Protein AF-A0A1C5YX92-F1 (afdb_monomer_lite)

Radius of gyration: 26.36 Å; chains: 1; bounding box: 92×31×52 Å

Structure (mmCIF, N/CA/C/O backbone):
data_AF-A0A1C5YX92-F1
#
_entry.id   AF-A0A1C5YX92-F1
#
loop_
_atom_site.group_PDB
_atom_site.id
_atom_site.type_symbol
_atom_site.label_atom_id
_atom_site.label_alt_id
_atom_site.label_comp_id
_atom_site.label_asym_id
_atom_site.label_entity_id
_atom_site.label_seq_id
_atom_site.pdbx_PDB_ins_code
_atom_site.Cartn_x
_atom_site.Cartn_y
_atom_site.Cartn_z
_atom_site.occupancy
_atom_site.B_iso_or_equiv
_atom_site.auth_seq_id
_atom_site.auth_comp_id
_atom_site.auth_asym_id
_atom_site.auth_atom_id
_atom_site.pdbx_PDB_model_num
ATOM 1 N N . MET A 1 1 ? -17.959 -8.513 16.869 1.00 40.31 1 MET A N 1
ATOM 2 C CA . MET A 1 1 ? -17.258 -7.230 17.087 1.00 40.31 1 MET A CA 1
ATOM 3 C C . MET A 1 1 ? -15.932 -7.292 16.340 1.00 40.31 1 MET A C 1
ATOM 5 O O . MET A 1 1 ? -14.920 -7.657 16.919 1.00 40.31 1 MET A O 1
ATOM 9 N N . SER A 1 2 ? -15.953 -7.077 15.027 1.00 48.97 2 SER A N 1
ATOM 10 C CA . SER A 1 2 ? -14.762 -7.125 14.170 1.00 48.97 2 SER A CA 1
ATOM 11 C C . SER A 1 2 ? -14.134 -5.737 14.165 1.00 48.97 2 SER A C 1
ATOM 13 O O . SER A 1 2 ? -14.581 -4.861 13.436 1.00 48.97 2 SER A O 1
ATOM 15 N N . GLY A 1 3 ? -13.195 -5.519 15.086 1.00 52.19 3 GLY A N 1
ATOM 16 C CA . GLY A 1 3 ? -12.507 -4.246 15.248 1.00 52.19 3 GLY A CA 1
ATOM 17 C C . GLY A 1 3 ? -11.656 -3.928 14.027 1.00 52.19 3 GLY A C 1
ATOM 18 O O . GLY A 1 3 ? -10.596 -4.523 13.850 1.00 52.19 3 GLY A O 1
ATOM 19 N N . GLU A 1 4 ? -12.110 -2.971 13.225 1.00 63.03 4 GLU A N 1
ATOM 20 C CA . GLU A 1 4 ? -11.272 -2.235 12.283 1.00 63.03 4 GLU A CA 1
ATOM 21 C C . GLU A 1 4 ? -10.256 -1.442 13.111 1.00 63.03 4 GLU A C 1
ATOM 23 O O . GLU A 1 4 ? -10.495 -0.319 13.545 1.00 63.03 4 GLU A O 1
ATOM 28 N N . LYS A 1 5 ? -9.143 -2.093 13.459 1.00 79.50 5 LYS A N 1
ATOM 29 C CA . LYS A 1 5 ? -8.046 -1.452 14.178 1.00 79.50 5 LYS A CA 1
ATOM 30 C C . LYS A 1 5 ? -7.181 -0.737 13.153 1.00 79.50 5 LYS A C 1
ATOM 32 O O . LYS A 1 5 ? -6.155 -1.265 12.728 1.00 79.50 5 LYS A O 1
ATOM 37 N N . THR A 1 6 ? -7.632 0.432 12.728 1.00 90.75 6 THR A N 1
ATOM 38 C CA . THR A 1 6 ? -6.830 1.356 11.932 1.00 90.75 6 THR A CA 1
ATOM 39 C C . THR A 1 6 ? -5.574 1.752 12.716 1.00 90.75 6 THR A C 1
ATOM 41 O O . THR A 1 6 ? -5.620 1.888 13.942 1.00 90.75 6 THR A O 1
ATOM 44 N N . PHE A 1 7 ? -4.446 1.906 12.032 1.00 93.00 7 PHE A N 1
ATOM 45 C CA . PHE A 1 7 ? -3.186 2.364 12.615 1.00 93.00 7 PHE A CA 1
ATOM 46 C C . PHE A 1 7 ? -2.598 3.507 11.800 1.00 93.00 7 PHE A C 1
ATOM 48 O O . PHE A 1 7 ? -2.829 3.601 10.598 1.00 93.00 7 PHE A O 1
ATOM 55 N N . GLU A 1 8 ? -1.824 4.362 12.457 1.00 93.19 8 GLU A N 1
ATOM 56 C CA . GLU A 1 8 ? -1.140 5.470 11.803 1.00 93.19 8 GLU A CA 1
ATOM 57 C C . GLU A 1 8 ? 0.281 5.060 11.395 1.00 93.19 8 GLU A C 1
ATOM 59 O O . GLU A 1 8 ? 1.033 4.483 12.188 1.00 93.19 8 GLU A O 1
ATOM 64 N N . TYR A 1 9 ? 0.671 5.385 10.166 1.00 92.88 9 TYR A N 1
ATOM 65 C CA . TYR A 1 9 ? 2.043 5.273 9.693 1.00 92.88 9 TYR A CA 1
ATOM 66 C C . TYR A 1 9 ? 2.380 6.454 8.784 1.00 92.88 9 TYR A C 1
ATOM 68 O O . TYR A 1 9 ? 1.726 6.675 7.768 1.00 92.88 9 TYR A O 1
ATOM 76 N N . GLY A 1 10 ? 3.403 7.230 9.156 1.00 87.88 10 GLY A N 1
ATOM 77 C CA . GLY A 1 10 ? 3.853 8.391 8.380 1.00 87.88 10 GLY A CA 1
ATOM 78 C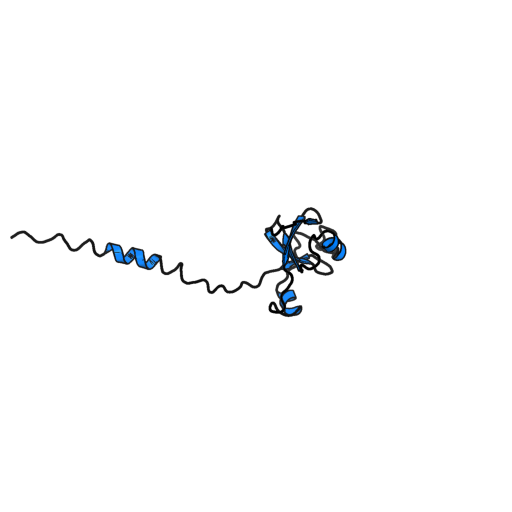 C . GLY A 1 10 ? 2.776 9.459 8.157 1.00 87.88 10 GLY A C 1
ATOM 79 O O . GLY A 1 10 ? 2.788 10.108 7.116 1.00 87.88 10 GLY A O 1
ATOM 80 N N . GLY A 1 11 ? 1.844 9.616 9.104 1.00 89.81 11 GLY A N 1
ATOM 81 C CA . GLY A 1 11 ? 0.731 10.566 9.016 1.00 89.81 11 GLY A CA 1
ATOM 82 C C . GLY A 1 11 ? -0.478 10.084 8.207 1.00 89.81 11 GLY A C 1
ATOM 83 O O . GLY A 1 11 ? -1.388 10.878 7.992 1.00 89.81 11 GLY A O 1
ATOM 84 N N . TYR A 1 12 ? -0.494 8.818 7.774 1.00 92.56 12 TYR A N 1
ATOM 85 C CA . TYR A 1 12 ? -1.631 8.188 7.096 1.00 92.56 12 TYR A CA 1
ATOM 86 C C . TYR A 1 12 ? -2.227 7.060 7.933 1.00 92.56 12 TYR A C 1
ATOM 88 O O . TYR A 1 12 ? -1.508 6.372 8.661 1.00 92.56 12 TYR A O 1
ATOM 96 N N . HIS A 1 13 ? -3.527 6.841 7.785 1.00 94.19 13 HIS A N 1
ATOM 97 C CA . HIS A 1 13 ? -4.299 5.850 8.514 1.00 94.19 13 HIS A CA 1
ATOM 98 C C . HIS A 1 13 ? -4.565 4.631 7.636 1.00 94.19 13 HIS A C 1
ATOM 100 O O . HIS A 1 13 ? -5.204 4.718 6.588 1.00 94.19 13 HIS A O 1
ATOM 106 N N . PHE A 1 14 ? -4.098 3.471 8.092 1.00 94.12 14 PHE A N 1
ATOM 107 C CA . PHE A 1 14 ? -4.238 2.206 7.388 1.00 94.12 14 PHE A CA 1
ATOM 108 C C . PHE A 1 14 ? -5.108 1.226 8.166 1.00 94.12 14 PHE A C 1
ATOM 110 O O . PHE A 1 14 ? -4.877 0.964 9.346 1.00 94.12 14 PHE A O 1
ATOM 117 N N . THR A 1 15 ? -6.079 0.633 7.481 1.00 93.69 15 THR A N 1
ATOM 118 C CA . THR A 1 15 ? -6.964 -0.400 8.019 1.00 93.69 15 THR A CA 1
ATOM 119 C C . THR A 1 15 ? -6.595 -1.751 7.397 1.00 93.69 15 THR A C 1
ATOM 121 O O . THR A 1 15 ? -6.627 -1.876 6.169 1.00 93.69 15 THR A O 1
ATOM 124 N N . PRO A 1 16 ? -6.229 -2.779 8.189 1.00 92.94 16 PRO A N 1
ATOM 125 C CA . PRO A 1 16 ? -5.977 -4.115 7.653 1.00 92.94 16 PRO A CA 1
ATOM 126 C C . PRO A 1 16 ? -7.266 -4.695 7.061 1.00 92.94 16 PRO A C 1
ATOM 128 O O . PRO A 1 16 ? -8.306 -4.711 7.718 1.00 92.94 16 PRO A O 1
ATOM 131 N N . VAL A 1 17 ? -7.200 -5.163 5.814 1.00 90.81 17 VAL A N 1
ATOM 132 C CA . VAL A 1 17 ? -8.367 -5.682 5.085 1.00 90.81 17 VAL A CA 1
ATOM 133 C C . VAL A 1 17 ? -8.376 -7.206 5.105 1.00 90.81 17 VAL A C 1
ATOM 135 O O . VAL A 1 17 ? -9.365 -7.814 5.514 1.00 90.81 17 VAL A O 1
ATOM 138 N N . ARG A 1 18 ? -7.301 -7.830 4.605 1.00 90.19 18 ARG A N 1
ATOM 139 C CA . ARG A 1 18 ? -7.165 -9.291 4.477 1.00 90.19 18 ARG A CA 1
ATOM 140 C C . ARG A 1 18 ? -5.745 -9.709 4.051 1.00 90.19 18 ARG A C 1
ATOM 142 O O . ARG A 1 18 ? -5.031 -8.900 3.463 1.00 90.19 18 ARG A O 1
ATOM 149 N N . PRO A 1 19 ? -5.351 -10.976 4.257 1.00 90.69 19 PRO A N 1
ATOM 150 C CA . PRO A 1 19 ? -4.215 -11.582 3.560 1.00 90.69 19 PRO A CA 1
ATOM 151 C C . PRO A 1 19 ? -4.518 -11.885 2.084 1.00 90.69 19 PRO A C 1
ATOM 153 O O . PRO A 1 19 ? -5.688 -11.959 1.671 1.00 90.69 19 PRO A O 1
ATOM 156 N N . PHE A 1 20 ? -3.465 -12.125 1.301 1.00 86.88 20 PHE A N 1
ATOM 157 C CA . PHE A 1 20 ? -3.589 -12.690 -0.041 1.00 86.88 20 PHE A CA 1
ATOM 158 C C . PHE A 1 20 ? -4.138 -14.111 0.020 1.00 86.88 20 PHE A C 1
ATOM 160 O O . PHE A 1 20 ? -3.754 -14.933 0.857 1.00 86.88 20 PHE A O 1
ATOM 167 N N . ARG A 1 21 ? -5.039 -14.430 -0.907 1.00 84.50 21 ARG A N 1
ATOM 168 C CA . ARG A 1 21 ? -5.568 -15.785 -1.037 1.00 84.50 21 ARG A CA 1
ATOM 169 C C . ARG A 1 21 ? -4.812 -16.558 -2.110 1.00 84.50 21 ARG A C 1
ATOM 171 O O . ARG A 1 21 ? -4.374 -16.003 -3.113 1.00 84.50 21 ARG A O 1
ATOM 178 N N . LYS A 1 22 ? -4.709 -17.878 -1.929 1.00 79.44 22 LYS A N 1
ATO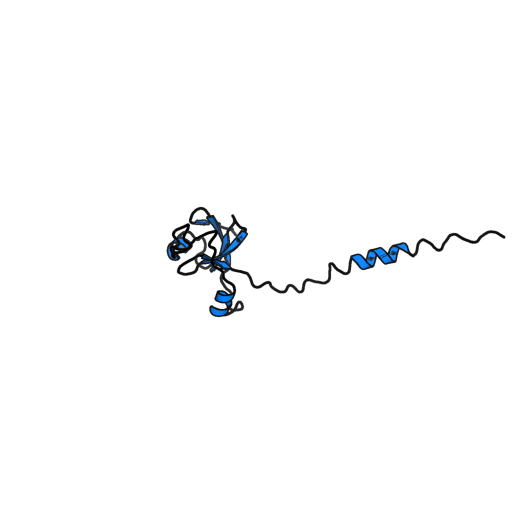M 179 C CA . LYS A 1 22 ? -4.008 -18.774 -2.868 1.00 79.44 22 LYS A CA 1
ATOM 180 C C . LYS A 1 22 ? -4.611 -18.775 -4.280 1.00 79.44 22 LYS A C 1
ATOM 182 O O . LYS A 1 22 ? -3.928 -19.147 -5.226 1.00 79.44 22 LYS A O 1
ATOM 187 N N . ASP A 1 23 ? -5.876 -18.389 -4.423 1.00 80.62 23 ASP A N 1
ATOM 188 C CA . ASP A 1 23 ? -6.606 -18.304 -5.691 1.00 80.62 23 ASP A CA 1
ATOM 189 C C . ASP A 1 23 ? -6.413 -16.970 -6.435 1.00 80.62 23 ASP A C 1
ATOM 191 O O . ASP A 1 23 ? -6.835 -16.852 -7.584 1.00 80.62 23 ASP A O 1
ATOM 195 N N . GLU A 1 24 ? -5.750 -15.971 -5.838 1.00 75.62 24 GLU A N 1
ATOM 196 C CA . GLU A 1 24 ? -5.543 -14.659 -6.478 1.00 75.62 24 GLU A CA 1
ATOM 197 C C . GLU A 1 24 ? -4.403 -14.635 -7.507 1.00 75.62 24 GLU A C 1
ATOM 199 O O . GLU A 1 24 ? -4.301 -13.677 -8.289 1.00 75.62 24 GLU A O 1
ATOM 204 N N . GLY A 1 25 ? -3.617 -15.713 -7.555 1.00 75.44 25 GLY A N 1
ATOM 205 C CA . GLY A 1 25 ? -2.476 -15.914 -8.440 1.00 75.44 25 GLY A CA 1
ATOM 206 C C . GLY A 1 25 ? -1.161 -16.036 -7.673 1.00 75.44 25 GLY A C 1
ATOM 207 O O . GLY A 1 25 ? -1.114 -15.906 -6.452 1.00 75.44 25 GLY A O 1
ATOM 208 N N . ASP A 1 26 ? -0.084 -16.316 -8.401 1.00 81.75 26 ASP A N 1
ATOM 209 C CA . ASP A 1 26 ? 1.266 -16.285 -7.848 1.00 81.75 26 ASP A CA 1
ATOM 210 C C . ASP A 1 26 ? 1.755 -14.838 -7.652 1.00 81.75 26 ASP A C 1
ATOM 212 O O . ASP A 1 26 ? 1.100 -13.864 -8.036 1.00 81.75 26 ASP A O 1
ATOM 216 N N . PHE A 1 27 ? 2.944 -14.688 -7.065 1.00 81.31 27 PHE A N 1
ATOM 217 C CA . PHE A 1 27 ? 3.576 -13.382 -6.864 1.00 81.31 27 PHE A CA 1
ATOM 218 C C . PHE A 1 27 ? 3.663 -12.566 -8.165 1.00 81.31 27 PHE A C 1
ATOM 220 O O . PHE A 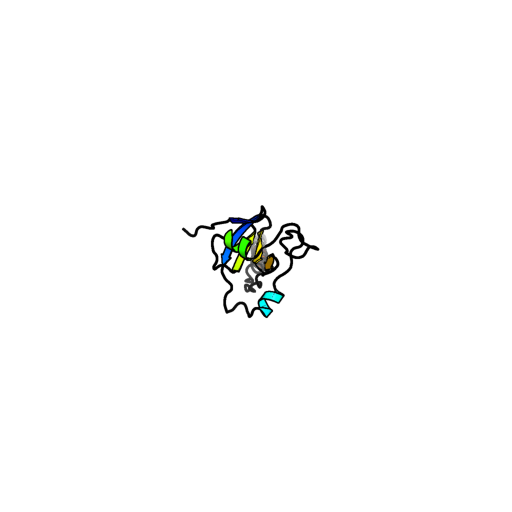1 27 ? 3.474 -11.353 -8.147 1.00 81.31 27 PHE A O 1
ATOM 227 N N . PHE A 1 28 ? 3.874 -13.229 -9.306 1.00 84.25 28 PHE A N 1
ATOM 228 C CA . PHE A 1 28 ? 3.944 -12.584 -10.615 1.00 84.25 28 PHE A CA 1
ATOM 229 C C . PHE A 1 28 ? 2.584 -12.055 -11.099 1.00 84.25 28 PHE A C 1
ATOM 231 O O . PHE A 1 28 ? 2.502 -11.000 -11.730 1.00 84.25 28 PHE A O 1
ATOM 238 N N . ALA A 1 29 ? 1.488 -12.754 -10.803 1.00 85.94 29 ALA A N 1
ATOM 239 C CA . ALA A 1 29 ? 0.146 -12.253 -11.075 1.00 85.94 29 ALA A CA 1
ATOM 240 C C . ALA A 1 29 ? -0.192 -11.029 -10.211 1.00 85.94 29 ALA A C 1
ATOM 242 O O . ALA A 1 29 ? -0.821 -10.092 -10.707 1.00 85.94 29 ALA A O 1
ATOM 243 N N . ILE A 1 30 ? 0.242 -11.020 -8.946 1.00 85.88 30 ILE A N 1
ATOM 244 C CA . ILE A 1 30 ? 0.064 -9.886 -8.029 1.00 85.88 30 ILE A CA 1
ATOM 245 C C . ILE A 1 30 ? 0.919 -8.699 -8.483 1.00 85.88 30 ILE A C 1
ATOM 247 O O . ILE A 1 30 ? 0.403 -7.587 -8.566 1.00 85.88 30 ILE A O 1
ATOM 251 N N . SER A 1 31 ? 2.178 -8.928 -8.873 1.00 85.12 31 SER A N 1
ATOM 252 C CA . SER A 1 31 ? 3.093 -7.863 -9.300 1.00 85.12 31 SER A CA 1
ATOM 253 C C . SER A 1 31 ? 2.600 -7.099 -10.537 1.00 85.12 31 SER A C 1
ATOM 255 O O . SER A 1 31 ? 2.974 -5.954 -10.747 1.00 85.12 31 SER A O 1
ATOM 257 N N . LYS A 1 32 ? 1.737 -7.710 -11.359 1.00 88.12 32 LYS A N 1
ATOM 258 C CA . LYS A 1 32 ? 1.085 -7.059 -12.512 1.00 88.12 32 LYS A CA 1
ATOM 259 C C . LYS A 1 32 ? -0.117 -6.183 -12.151 1.00 88.12 32 LYS A C 1
ATOM 261 O O . LYS A 1 32 ? -0.640 -5.499 -13.027 1.00 88.12 32 LYS A O 1
ATOM 266 N N . ARG A 1 33 ? -0.610 -6.267 -10.915 1.00 87.94 33 ARG A N 1
ATOM 267 C CA . ARG A 1 33 ? -1.790 -5.536 -10.416 1.00 87.94 33 ARG A CA 1
ATOM 268 C C . ARG A 1 33 ? -1.430 -4.462 -9.397 1.00 87.94 33 ARG A C 1
ATOM 270 O O . ARG A 1 33 ? -2.328 -3.779 -8.909 1.00 87.94 33 ARG A O 1
ATOM 277 N N . ILE A 1 34 ? -0.152 -4.362 -9.051 1.00 91.44 34 ILE A N 1
ATOM 278 C CA . ILE A 1 34 ? 0.351 -3.355 -8.133 1.00 91.44 34 ILE A CA 1
ATOM 279 C C . ILE A 1 34 ? 1.001 -2.205 -8.898 1.00 91.44 34 ILE A C 1
ATOM 281 O O . ILE A 1 34 ? 1.545 -2.405 -9.983 1.00 91.44 34 ILE A O 1
ATOM 285 N N . GLU A 1 35 ? 0.943 -1.011 -8.327 1.00 92.12 35 GLU A N 1
ATOM 286 C CA . GLU A 1 35 ? 1.456 0.218 -8.925 1.00 92.12 35 GLU A CA 1
ATOM 287 C C . GLU A 1 35 ? 2.157 1.063 -7.857 1.00 92.12 35 GLU A C 1
ATOM 289 O O . GLU A 1 35 ? 1.687 1.155 -6.724 1.00 92.12 35 GLU A O 1
ATOM 294 N N . THR A 1 36 ? 3.297 1.665 -8.193 1.00 90.00 36 THR A N 1
ATOM 295 C CA . THR A 1 36 ? 3.959 2.634 -7.308 1.00 90.00 36 THR A CA 1
ATOM 296 C C . THR A 1 36 ? 3.090 3.878 -7.174 1.00 90.00 36 THR A C 1
ATOM 298 O O . THR A 1 36 ? 2.526 4.347 -8.158 1.00 90.00 36 THR A O 1
ATOM 301 N N . ASP A 1 37 ? 3.031 4.450 -5.972 1.00 89.62 37 ASP A N 1
ATOM 302 C CA . ASP A 1 37 ? 2.324 5.704 -5.715 1.00 89.62 37 ASP A CA 1
ATOM 303 C C . ASP A 1 37 ? 3.290 6.859 -5.401 1.00 89.62 37 ASP A C 1
ATOM 305 O O . ASP A 1 37 ? 3.664 7.065 -4.239 1.00 89.62 37 ASP A O 1
ATOM 309 N N . PRO A 1 38 ? 3.679 7.670 -6.403 1.00 85.25 38 PRO A N 1
ATOM 310 C CA . PRO A 1 38 ? 4.493 8.862 -6.178 1.00 85.25 38 PRO A CA 1
ATOM 311 C C . PRO A 1 38 ? 3.764 9.949 -5.373 1.00 85.25 38 PRO A C 1
ATOM 313 O O . PRO A 1 38 ? 4.400 10.864 -4.838 1.00 85.25 38 PRO A O 1
ATOM 316 N N . GLN A 1 39 ? 2.427 9.911 -5.306 1.00 85.75 39 GLN A N 1
ATOM 317 C CA . GLN A 1 39 ? 1.649 10.904 -4.578 1.00 85.75 39 GLN A CA 1
ATOM 318 C C . GLN A 1 39 ? 1.749 10.662 -3.074 1.00 85.75 39 GLN A C 1
ATOM 320 O O . GLN A 1 39 ? 2.055 11.617 -2.351 1.00 85.75 39 GLN A O 1
ATOM 325 N N . LEU A 1 40 ? 1.566 9.416 -2.636 1.00 86.06 40 LEU A N 1
ATOM 326 C CA . LEU A 1 40 ? 1.763 9.008 -1.246 1.00 86.06 40 LEU A CA 1
ATOM 327 C C . LEU A 1 40 ? 3.255 9.008 -0.880 1.00 86.06 40 LEU A C 1
ATOM 329 O O . LEU A 1 40 ? 3.650 9.537 0.158 1.00 86.06 40 LEU A O 1
ATOM 333 N N . GLY A 1 41 ? 4.100 8.499 -1.781 1.00 85.69 41 GLY A N 1
ATOM 334 C CA . GLY A 1 41 ? 5.554 8.625 -1.709 1.00 85.69 41 GLY A CA 1
ATOM 335 C C . GLY A 1 41 ? 6.211 7.861 -0.556 1.00 85.69 41 GLY A C 1
ATOM 336 O O . GLY A 1 41 ? 7.281 8.262 -0.089 1.00 85.69 41 GLY A O 1
ATOM 337 N N . PHE A 1 42 ? 5.590 6.776 -0.081 1.00 89.44 42 PHE A N 1
ATOM 338 C CA . PHE A 1 42 ? 6.234 5.811 0.812 1.00 89.44 42 PHE A CA 1
ATOM 339 C C . PHE A 1 42 ? 7.155 4.900 0.008 1.00 89.44 42 PHE A C 1
ATOM 341 O O . PHE A 1 42 ? 6.767 3.811 -0.411 1.00 89.44 42 PHE A O 1
ATOM 348 N N . SER A 1 43 ? 8.391 5.349 -0.182 1.00 89.12 43 SER A N 1
ATOM 349 C CA . SER A 1 43 ? 9.405 4.602 -0.915 1.00 89.12 43 SER A CA 1
ATOM 350 C C . SER A 1 43 ? 10.763 4.701 -0.228 1.00 89.12 43 SER A C 1
ATOM 352 O O . SER A 1 43 ? 11.105 5.708 0.396 1.00 89.12 43 SER A O 1
ATOM 354 N N . ALA A 1 44 ? 11.559 3.645 -0.344 1.00 86.31 44 ALA A N 1
ATOM 355 C CA . ALA A 1 44 ? 12.973 3.645 -0.001 1.00 86.31 44 ALA A CA 1
ATOM 356 C C . ALA A 1 44 ? 13.813 4.349 -1.083 1.00 86.31 44 ALA A C 1
ATOM 358 O O . ALA A 1 44 ? 14.931 4.785 -0.800 1.00 86.31 44 ALA A O 1
ATOM 359 N N . TYR A 1 45 ? 13.277 4.497 -2.302 1.00 84.69 45 TYR A N 1
ATOM 360 C CA . TYR A 1 45 ? 13.973 5.105 -3.432 1.00 84.69 45 TYR A CA 1
ATOM 361 C C . TYR A 1 45 ? 13.858 6.635 -3.417 1.00 84.69 45 TYR A C 1
ATOM 363 O O . TYR A 1 45 ? 12.752 7.166 -3.332 1.00 84.69 45 TYR A O 1
ATOM 371 N N . PRO A 1 46 ? 14.970 7.376 -3.554 1.00 81.50 46 PRO A N 1
ATOM 372 C CA . PRO A 1 46 ? 14.984 8.830 -3.385 1.00 81.50 46 PRO A CA 1
ATOM 373 C C . PRO A 1 46 ? 14.148 9.602 -4.418 1.00 81.50 46 PRO A C 1
ATOM 375 O O . PRO A 1 46 ? 13.697 10.698 -4.109 1.00 81.50 46 PRO A O 1
ATOM 378 N N . GLU A 1 47 ? 13.908 9.048 -5.609 1.00 79.62 47 GLU A N 1
ATOM 379 C CA . GLU A 1 47 ? 13.195 9.734 -6.700 1.00 79.62 47 GLU A CA 1
ATOM 380 C C . GLU A 1 47 ? 11.702 9.970 -6.406 1.00 79.62 47 GLU A C 1
ATOM 382 O O . GLU A 1 47 ? 11.127 10.972 -6.830 1.00 79.62 47 GLU A O 1
ATOM 387 N N . HIS A 1 48 ? 11.073 9.075 -5.638 1.00 75.25 48 HIS A N 1
ATOM 388 C CA . HIS A 1 48 ? 9.642 9.136 -5.303 1.00 75.25 48 HIS A CA 1
ATOM 389 C C . HIS A 1 48 ? 9.388 9.174 -3.790 1.00 75.25 48 HIS A C 1
ATOM 391 O O . HIS A 1 48 ? 8.245 9.101 -3.337 1.00 75.25 48 HIS A O 1
ATOM 397 N N . ARG A 1 49 ? 10.451 9.292 -2.987 1.00 83.50 49 ARG A N 1
ATOM 398 C CA . ARG A 1 49 ? 10.376 9.291 -1.527 1.00 83.50 49 ARG A CA 1
ATOM 399 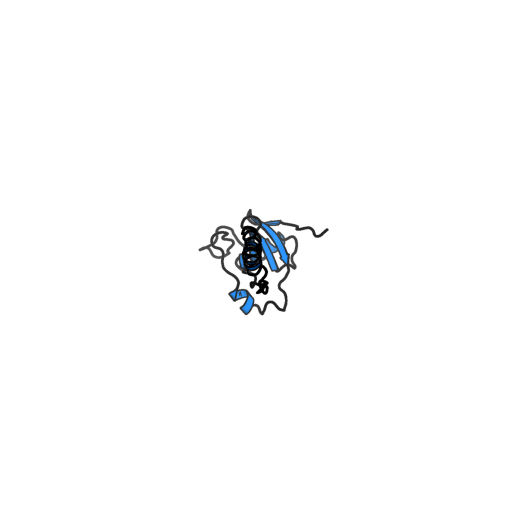C C . ARG A 1 49 ? 9.937 10.652 -1.000 1.00 83.50 49 ARG A C 1
ATOM 401 O O . ARG A 1 49 ? 10.721 11.596 -0.938 1.00 83.50 49 ARG A O 1
ATOM 408 N N . LYS A 1 50 ? 8.699 10.705 -0.516 1.00 86.00 50 LYS A N 1
ATOM 409 C CA . LYS A 1 50 ? 8.191 11.777 0.357 1.00 86.00 50 LYS A CA 1
ATOM 410 C C . LYS A 1 50 ? 8.320 11.405 1.827 1.00 86.00 50 LYS A C 1
ATOM 412 O O . LYS A 1 50 ? 8.660 12.252 2.647 1.00 86.00 50 LYS A O 1
ATOM 417 N N . PHE A 1 51 ? 8.122 10.126 2.136 1.00 84.38 51 PHE A N 1
ATOM 418 C CA . PHE A 1 51 ? 8.241 9.571 3.478 1.00 84.38 51 PHE A CA 1
ATOM 419 C C . PHE A 1 51 ? 9.198 8.389 3.477 1.00 84.38 51 PHE A C 1
ATOM 421 O O . PHE A 1 51 ? 9.204 7.575 2.554 1.00 84.38 51 PHE A O 1
ATOM 428 N N . GLN A 1 52 ? 10.017 8.291 4.524 1.00 86.06 52 GLN A N 1
ATOM 429 C CA . GLN A 1 52 ? 10.925 7.164 4.686 1.00 86.06 52 GLN A CA 1
ATOM 430 C C . GLN A 1 52 ? 10.111 5.896 4.948 1.00 86.06 52 GLN A C 1
ATOM 432 O O . GLN A 1 52 ? 9.590 5.697 6.044 1.00 86.06 52 GLN A O 1
ATOM 437 N N . TYR A 1 53 ? 10.014 5.048 3.929 1.00 91.31 53 TYR A N 1
ATOM 438 C CA . TYR A 1 53 ? 9.361 3.758 4.051 1.00 91.31 53 TYR A CA 1
ATOM 439 C C . TYR A 1 53 ? 10.304 2.711 4.647 1.00 91.31 53 TYR A C 1
ATOM 441 O O . TYR A 1 53 ? 11.490 2.660 4.319 1.00 91.31 53 TYR A O 1
ATOM 449 N N . GLY A 1 54 ? 9.758 1.855 5.507 1.00 91.44 54 GLY A N 1
ATOM 450 C CA . GLY A 1 54 ? 10.432 0.659 5.989 1.00 91.44 54 GLY A CA 1
ATOM 451 C C . GLY A 1 54 ? 9.427 -0.459 6.222 1.00 91.44 54 GLY A C 1
ATOM 452 O O . GLY A 1 54 ? 8.516 -0.301 7.032 1.00 91.44 54 GLY A O 1
ATOM 453 N N . TYR A 1 55 ? 9.627 -1.595 5.554 1.00 92.19 55 TYR A N 1
ATOM 454 C CA . TYR A 1 55 ? 8.744 -2.761 5.635 1.00 92.19 55 TYR A CA 1
ATOM 455 C C . TYR A 1 55 ? 8.506 -3.226 7.081 1.00 92.19 55 TYR A C 1
ATOM 457 O O . TYR A 1 55 ? 7.368 -3.328 7.537 1.00 92.19 55 TYR A O 1
ATOM 465 N N . GLU A 1 56 ? 9.579 -3.424 7.852 1.00 92.38 56 GLU A N 1
ATOM 466 C CA . GLU A 1 56 ? 9.472 -3.835 9.258 1.00 92.38 56 GLU A CA 1
ATOM 467 C C . GLU A 1 56 ? 8.799 -2.770 10.129 1.00 92.38 56 GLU A C 1
ATOM 469 O O . GLU A 1 56 ? 8.026 -3.097 11.029 1.00 92.38 56 GLU A O 1
ATOM 474 N N . ALA A 1 57 ? 9.064 -1.489 9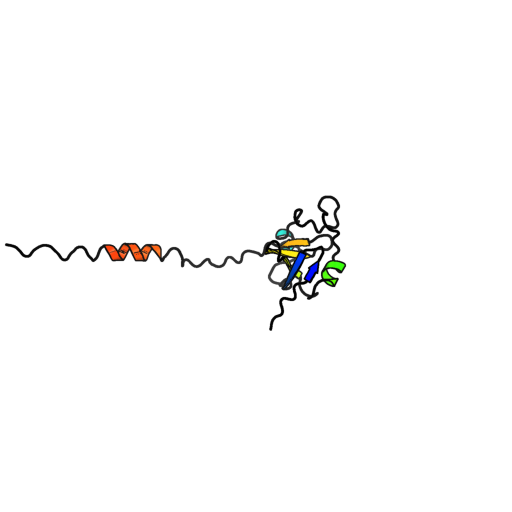.860 1.00 92.06 57 ALA A N 1
ATOM 475 C CA . ALA A 1 57 ? 8.460 -0.385 10.597 1.00 92.06 57 ALA A CA 1
ATOM 476 C C . ALA A 1 57 ? 6.950 -0.293 10.330 1.00 92.06 57 ALA A C 1
ATOM 478 O O . ALA A 1 57 ? 6.184 -0.061 11.265 1.00 92.06 57 ALA A O 1
ATOM 479 N N . PHE A 1 58 ? 6.527 -0.534 9.087 1.00 93.56 58 PHE A N 1
ATOM 480 C CA . PHE A 1 58 ? 5.119 -0.585 8.710 1.00 93.56 58 PHE A CA 1
ATOM 481 C C . PHE A 1 58 ? 4.390 -1.705 9.462 1.00 93.56 58 PHE A C 1
ATOM 483 O O . PHE A 1 58 ? 3.424 -1.441 10.172 1.00 93.56 58 PHE A O 1
ATOM 490 N N . TYR A 1 59 ? 4.907 -2.938 9.424 1.00 92.69 59 TYR A N 1
ATOM 491 C CA . TYR A 1 59 ? 4.315 -4.069 10.155 1.00 92.69 59 TYR A CA 1
ATOM 492 C C . TYR A 1 59 ? 4.433 -3.962 11.682 1.00 92.69 59 TYR A C 1
ATOM 494 O O . TYR A 1 59 ? 3.684 -4.609 12.416 1.00 92.69 59 TYR A O 1
ATOM 502 N N . LYS A 1 60 ? 5.370 -3.158 12.192 1.00 92.88 60 LYS A N 1
ATOM 503 C CA . LYS A 1 60 ? 5.452 -2.830 13.619 1.00 92.88 60 LYS A CA 1
ATOM 504 C C . LYS A 1 60 ? 4.323 -1.893 14.052 1.00 92.88 60 LYS A C 1
ATOM 506 O O . LYS A 1 60 ? 3.845 -2.040 15.173 1.00 92.88 60 LYS A O 1
ATOM 511 N N . ALA A 1 61 ? 3.928 -0.954 13.191 1.00 91.69 61 ALA A N 1
ATOM 512 C CA . ALA A 1 61 ? 2.774 -0.084 13.411 1.00 91.69 61 ALA A CA 1
ATOM 513 C C . ALA A 1 61 ? 1.446 -0.814 13.147 1.00 91.69 61 ALA A C 1
ATOM 515 O O . ALA A 1 61 ? 0.450 -0.535 13.814 1.00 91.69 61 ALA A O 1
ATOM 516 N N . ALA A 1 62 ? 1.449 -1.773 12.217 1.00 90.44 62 ALA A N 1
ATOM 517 C CA . ALA A 1 62 ? 0.275 -2.548 11.860 1.00 90.44 62 ALA A CA 1
ATOM 518 C C . ALA A 1 62 ? -0.311 -3.305 13.058 1.00 90.44 62 ALA A C 1
ATOM 520 O O . ALA A 1 62 ? 0.384 -3.959 13.841 1.00 90.44 62 ALA A O 1
ATOM 521 N N . THR A 1 63 ? -1.634 -3.247 13.165 1.00 88.69 63 THR A N 1
ATOM 522 C CA . THR A 1 63 ? -2.411 -3.929 14.207 1.00 88.69 63 THR A CA 1
ATOM 523 C C . THR A 1 63 ? -2.568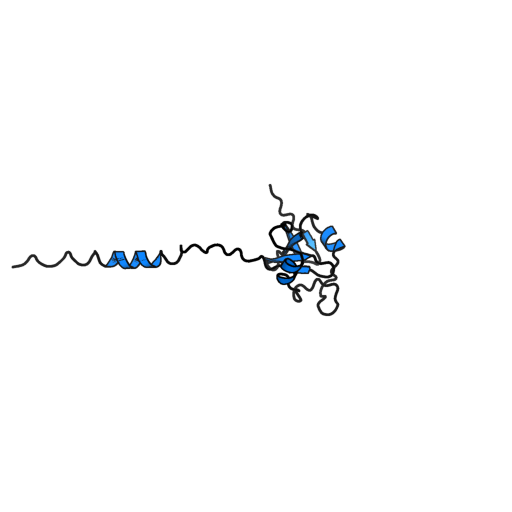 -5.421 13.929 1.00 88.69 63 THR A C 1
ATOM 525 O O . THR A 1 63 ? -2.700 -6.204 14.871 1.00 88.69 63 THR A O 1
ATOM 528 N N . ASP A 1 64 ? -2.508 -5.816 12.655 1.00 87.19 64 ASP A N 1
ATOM 529 C CA . ASP A 1 64 ? -2.491 -7.199 12.194 1.00 87.19 64 ASP A CA 1
ATOM 530 C C . ASP A 1 64 ? -1.279 -7.435 11.285 1.00 87.19 64 ASP A C 1
ATOM 532 O O . ASP A 1 64 ? -1.162 -6.853 10.208 1.00 87.19 64 ASP A O 1
ATOM 536 N N . LYS A 1 65 ? -0.376 -8.309 11.738 1.00 87.31 65 LYS A N 1
ATOM 537 C CA . LYS A 1 65 ? 0.857 -8.672 11.025 1.00 87.31 65 LYS A CA 1
ATOM 538 C C . LYS A 1 65 ? 0.672 -9.807 10.024 1.00 87.31 65 LYS A C 1
ATOM 540 O O . LYS A 1 65 ? 1.615 -10.158 9.327 1.00 87.31 65 LYS A O 1
ATOM 545 N N . THR A 1 66 ? -0.508 -10.419 10.009 1.00 87.62 66 THR A N 1
ATOM 546 C CA . THR A 1 66 ? -0.858 -11.507 9.093 1.00 87.62 66 THR A CA 1
ATOM 547 C C . THR A 1 66 ? -1.596 -11.008 7.855 1.00 87.62 66 THR A C 1
ATOM 549 O O . THR A 1 66 ? -1.812 -11.786 6.934 1.00 87.62 66 THR A O 1
ATOM 552 N N . CYS A 1 67 ? -1.980 -9.729 7.823 1.00 90.44 67 CYS A N 1
ATOM 553 C CA . CYS A 1 67 ? -2.601 -9.103 6.664 1.00 90.44 67 CYS A CA 1
ATOM 554 C C . CYS A 1 67 ? -1.552 -8.641 5.648 1.00 90.44 67 CYS A C 1
ATOM 556 O O . CYS A 1 67 ? -0.551 -8.043 6.025 1.00 90.44 67 CYS A O 1
ATOM 558 N N . ASP A 1 68 ? -1.842 -8.853 4.365 1.00 90.19 68 ASP A N 1
ATOM 559 C CA . ASP A 1 68 ? -1.012 -8.393 3.243 1.00 90.19 68 ASP A CA 1
ATOM 560 C C . ASP A 1 68 ? -1.611 -7.160 2.547 1.00 90.19 68 ASP A C 1
ATOM 562 O O . ASP A 1 68 ? -0.920 -6.445 1.823 1.00 90.19 68 ASP A O 1
ATOM 566 N N . ILE A 1 69 ? -2.913 -6.921 2.742 1.00 92.00 69 ILE A N 1
ATOM 567 C CA . ILE A 1 69 ? -3.691 -5.882 2.070 1.00 92.00 69 ILE A CA 1
ATOM 568 C C . ILE A 1 69 ? -4.223 -4.891 3.105 1.00 92.00 69 ILE A C 1
ATOM 570 O O . ILE A 1 69 ? -4.922 -5.273 4.050 1.00 92.00 69 ILE A O 1
ATOM 574 N N . PHE A 1 70 ? -3.941 -3.608 2.884 1.00 93.94 70 PHE A N 1
ATOM 575 C CA . PHE A 1 70 ? -4.285 -2.509 3.784 1.00 93.94 70 PHE A CA 1
ATOM 576 C C . PHE A 1 70 ? -5.009 -1.407 3.023 1.00 93.94 70 PHE A C 1
ATOM 578 O O . PHE A 1 70 ? -4.601 -1.039 1.932 1.00 93.94 70 PHE A O 1
ATOM 585 N N . ARG A 1 71 ? -6.073 -0.844 3.585 1.00 94.06 71 ARG A N 1
ATOM 586 C CA . ARG A 1 71 ? -6.772 0.302 3.001 1.00 94.06 71 ARG A CA 1
ATOM 587 C C . ARG A 1 71 ? -6.277 1.585 3.648 1.00 94.06 71 ARG A C 1
ATOM 589 O O . ARG A 1 71 ? -6.240 1.648 4.869 1.00 94.06 71 ARG A O 1
ATOM 596 N N . CYS A 1 72 ? -5.927 2.585 2.851 1.00 93.50 72 CYS A N 1
ATOM 597 C CA . CYS A 1 72 ? -5.652 3.930 3.340 1.00 93.50 72 CYS A CA 1
ATOM 598 C C . CYS A 1 72 ? -6.974 4.701 3.464 1.00 93.50 72 CYS A C 1
ATOM 600 O O . CYS A 1 72 ? -7.758 4.753 2.513 1.00 93.50 72 CYS A O 1
ATOM 602 N N . GLU A 1 73 ? -7.246 5.276 4.632 1.00 93.38 73 GLU A N 1
ATOM 603 C CA . GLU A 1 73 ? -8.499 5.995 4.892 1.00 93.38 73 GLU A CA 1
ATOM 604 C C . GLU A 1 73 ? -8.520 7.376 4.218 1.00 93.38 73 GLU A C 1
ATOM 606 O O . GLU A 1 73 ? -9.583 7.854 3.826 1.00 93.38 73 GLU A O 1
ATOM 611 N N . GLU A 1 74 ? -7.358 8.001 4.012 1.00 91.06 74 GLU A N 1
ATOM 612 C CA . GLU A 1 74 ? -7.250 9.343 3.432 1.00 91.06 74 GLU A CA 1
ATOM 613 C C . GLU A 1 74 ? -7.606 9.385 1.946 1.00 91.06 74 GLU A C 1
ATOM 615 O O . GLU A 1 74 ? -8.287 10.306 1.494 1.00 91.06 74 GLU A O 1
ATOM 620 N N . ASN A 1 75 ? -7.134 8.409 1.170 1.00 89.81 75 ASN A N 1
ATOM 621 C CA . ASN A 1 75 ? -7.372 8.355 -0.274 1.00 89.81 75 ASN A CA 1
ATOM 622 C C . ASN A 1 75 ? -8.342 7.237 -0.687 1.00 89.81 75 ASN A C 1
ATOM 624 O O . ASN A 1 75 ? -8.757 7.174 -1.845 1.00 89.81 75 ASN A O 1
ATOM 628 N N . GLY A 1 76 ? -8.717 6.360 0.249 1.00 90.44 76 GLY A N 1
ATOM 629 C CA . GLY A 1 76 ? -9.618 5.236 0.023 1.00 90.44 76 GLY A CA 1
ATOM 630 C C . GLY A 1 76 ? -9.028 4.101 -0.817 1.00 90.44 76 GLY A C 1
ATOM 631 O O . GLY A 1 76 ? -9.757 3.151 -1.114 1.00 90.44 76 GLY A O 1
ATOM 632 N N . GLN A 1 77 ? -7.754 4.187 -1.205 1.00 92.62 77 GLN A N 1
ATOM 633 C CA . GLN A 1 77 ? -7.064 3.183 -2.005 1.00 92.62 77 GLN A CA 1
ATOM 634 C C . GLN A 1 77 ? -6.569 2.029 -1.136 1.00 92.62 77 GLN A C 1
ATOM 636 O O . GLN A 1 77 ? -6.469 2.117 0.089 1.00 92.62 77 GLN A O 1
ATOM 641 N N . ILE A 1 78 ? -6.273 0.918 -1.797 1.00 93.50 78 ILE A N 1
ATOM 642 C CA . ILE A 1 78 ? -5.764 -0.288 -1.166 1.00 93.50 78 ILE A CA 1
ATOM 643 C C . ILE A 1 78 ? -4.285 -0.414 -1.507 1.00 93.50 78 ILE A C 1
ATOM 645 O O . ILE A 1 78 ? -3.897 -0.187 -2.647 1.00 93.50 78 ILE A O 1
ATOM 649 N N . TYR A 1 79 ? -3.480 -0.794 -0.524 1.00 94.00 79 TYR A N 1
ATOM 650 C CA . TYR A 1 79 ? -2.039 -0.914 -0.608 1.00 94.00 79 TYR A CA 1
ATOM 651 C C . TYR A 1 79 ? -1.555 -2.296 -0.189 1.00 94.00 79 TYR A C 1
ATOM 653 O O . TYR A 1 79 ? -2.129 -2.950 0.687 1.00 94.00 79 TYR A O 1
ATOM 661 N N . VAL A 1 80 ? -0.449 -2.698 -0.804 1.00 93.69 80 VAL A N 1
ATOM 662 C CA . VAL A 1 80 ? 0.324 -3.894 -0.491 1.00 93.69 80 VAL A CA 1
ATOM 663 C C . VAL A 1 80 ? 1.725 -3.444 -0.069 1.00 93.69 80 VAL A C 1
ATOM 665 O O . VAL A 1 80 ? 2.419 -2.792 -0.858 1.00 93.69 80 VAL A O 1
ATOM 668 N N . PRO A 1 81 ? 2.164 -3.757 1.162 1.00 93.50 81 PRO A N 1
ATOM 669 C CA . PRO A 1 81 ? 3.510 -3.442 1.619 1.00 93.50 81 PRO A CA 1
ATOM 670 C C . PRO A 1 81 ? 4.523 -4.326 0.884 1.00 93.50 81 PRO A C 1
ATOM 672 O O . PRO A 1 81 ? 4.546 -5.543 1.068 1.00 93.50 81 PRO A O 1
ATOM 675 N N . GLY A 1 82 ? 5.367 -3.727 0.047 1.00 90.56 82 GLY A N 1
ATOM 676 C CA . GLY A 1 82 ? 6.534 -4.386 -0.533 1.00 90.56 82 GLY A CA 1
ATOM 677 C C . GLY A 1 82 ? 7.789 -4.116 0.289 1.00 90.56 82 GLY A C 1
ATOM 678 O O . GLY A 1 82 ? 7.797 -3.270 1.169 1.00 90.56 82 GLY A O 1
ATOM 679 N N . THR A 1 83 ? 8.898 -4.796 0.002 1.00 90.50 83 THR A N 1
ATOM 680 C CA . THR A 1 83 ? 10.146 -4.613 0.768 1.00 90.50 83 THR A CA 1
ATOM 681 C C . THR A 1 83 ? 10.640 -3.161 0.774 1.00 90.50 83 THR A C 1
ATOM 683 O O . THR A 1 83 ? 11.138 -2.684 1.793 1.00 90.50 83 THR A O 1
ATOM 686 N N . ASN A 1 84 ? 10.474 -2.455 -0.347 1.00 90.06 84 ASN A N 1
ATOM 687 C CA . ASN A 1 84 ? 11.062 -1.132 -0.562 1.00 90.06 84 ASN A CA 1
ATOM 688 C C . ASN A 1 84 ? 10.034 -0.001 -0.638 1.00 90.06 84 ASN A C 1
ATOM 690 O O . ASN A 1 84 ? 10.420 1.155 -0.503 1.00 90.06 84 ASN A O 1
ATOM 694 N N . GLU A 1 85 ? 8.754 -0.288 -0.849 1.00 92.75 85 GLU A N 1
ATOM 695 C CA . GLU A 1 85 ? 7.716 0.735 -0.983 1.00 92.75 85 GLU A CA 1
ATOM 696 C C . GLU A 1 85 ? 6.320 0.157 -0.727 1.00 92.75 85 GLU A C 1
ATOM 698 O O . GLU A 1 85 ? 6.122 -1.061 -0.733 1.00 92.75 85 GLU A O 1
ATOM 703 N N . LEU A 1 86 ? 5.350 1.044 -0.505 1.00 93.06 86 LEU A N 1
ATOM 704 C CA . LEU A 1 86 ? 3.928 0.701 -0.516 1.00 93.06 86 LEU A CA 1
ATOM 705 C C . LEU A 1 86 ? 3.394 0.824 -1.938 1.00 93.06 86 LEU A C 1
ATOM 707 O O . LEU A 1 86 ? 3.403 1.910 -2.514 1.00 93.06 86 LEU A O 1
ATOM 711 N N . PHE A 1 87 ? 2.883 -0.280 -2.471 1.00 93.19 87 PHE A N 1
ATOM 712 C CA . PHE A 1 87 ? 2.267 -0.285 -3.789 1.00 93.19 87 PHE A CA 1
ATOM 713 C C . PHE A 1 87 ? 0.752 -0.200 -3.678 1.00 93.19 87 PHE A C 1
ATOM 715 O O . PHE A 1 87 ? 0.164 -0.903 -2.860 1.00 93.19 87 PHE A O 1
ATOM 722 N N . ILE A 1 88 ? 0.110 0.591 -4.533 1.00 93.75 88 ILE A N 1
ATOM 723 C CA . ILE A 1 88 ? -1.338 0.533 -4.741 1.00 93.75 88 ILE A CA 1
ATOM 724 C C . ILE A 1 88 ? -1.668 -0.845 -5.298 1.00 93.75 88 ILE A C 1
ATOM 726 O O . ILE A 1 88 ? -1.020 -1.299 -6.233 1.00 93.75 88 ILE A O 1
ATOM 730 N N . TYR A 1 89 ? -2.682 -1.505 -4.754 1.00 92.50 89 TYR A N 1
ATOM 731 C CA . TYR A 1 89 ? -3.203 -2.765 -5.255 1.00 92.50 89 TYR A CA 1
ATOM 732 C C . TYR A 1 89 ? -4.554 -2.554 -5.917 1.00 92.50 89 TYR A C 1
ATOM 734 O O . TYR A 1 89 ? -5.549 -2.209 -5.274 1.00 92.50 89 TYR A O 1
ATOM 742 N N . HIS A 1 90 ? -4.598 -2.836 -7.213 1.00 89.62 90 HIS A N 1
ATOM 743 C CA . HIS A 1 90 ? -5.842 -2.880 -7.957 1.00 89.62 90 HIS A CA 1
ATOM 744 C C . HIS A 1 90 ? -6.464 -4.257 -7.763 1.00 89.62 90 HIS A C 1
ATOM 746 O O . HIS A 1 90 ? -6.030 -5.240 -8.377 1.00 89.62 90 HIS A O 1
ATOM 752 N N . GLU A 1 91 ? -7.481 -4.344 -6.898 1.00 81.25 91 GLU A N 1
ATOM 753 C CA . GLU A 1 91 ? -8.229 -5.590 -6.749 1.00 81.25 91 GLU A CA 1
ATOM 754 C C . GLU A 1 91 ? -8.704 -6.039 -8.136 1.00 81.25 91 GLU A C 1
ATOM 756 O O . GLU A 1 91 ? -9.273 -5.229 -8.884 1.00 81.25 91 GLU A O 1
ATOM 761 N N . PRO A 1 92 ? -8.477 -7.312 -8.518 1.00 73.44 92 PRO A N 1
ATOM 762 C CA . PRO A 1 92 ? -9.006 -7.817 -9.767 1.00 73.44 92 PRO A CA 1
ATOM 763 C C . PRO A 1 92 ? -10.504 -7.584 -9.696 1.00 73.44 92 PRO A C 1
ATOM 765 O O . PRO A 1 92 ? -11.172 -8.123 -8.811 1.00 73.44 92 PRO A O 1
ATOM 768 N N . THR A 1 93 ? -11.024 -6.740 -10.589 1.00 64.56 93 THR A N 1
ATOM 769 C CA . THR A 1 93 ? -12.460 -6.526 -10.691 1.00 64.56 93 THR A CA 1
ATOM 770 C C . THR A 1 93 ? -13.039 -7.914 -10.856 1.00 64.56 93 THR A C 1
ATOM 772 O O . THR A 1 93 ? -12.904 -8.536 -11.914 1.00 64.56 93 THR A O 1
ATOM 775 N N . GLN A 1 94 ? -13.661 -8.444 -9.797 1.00 54.47 94 GLN A N 1
ATOM 776 C CA . GLN A 1 94 ? -14.563 -9.555 -9.973 1.00 54.47 94 GLN A CA 1
ATOM 777 C C . GLN A 1 94 ? -15.498 -9.005 -11.030 1.00 54.47 94 GLN A C 1
ATOM 779 O O . GLN A 1 94 ? -16.191 -8.013 -10.780 1.00 54.47 94 GLN A O 1
ATOM 784 N N . LYS A 1 95 ? -15.466 -9.580 -12.236 1.00 48.66 95 LYS A N 1
ATOM 785 C CA . LYS A 1 95 ? -16.582 -9.493 -13.159 1.00 48.66 95 LYS A CA 1
ATOM 786 C C . LYS A 1 95 ? -17.746 -10.088 -12.375 1.00 48.66 95 LYS A C 1
ATOM 788 O O . LYS A 1 95 ? -18.136 -11.233 -12.583 1.00 48.66 95 LYS A O 1
ATOM 793 N N . LYS A 1 96 ? -18.322 -9.307 -11.450 1.00 43.31 96 LYS A N 1
ATOM 794 C CA . LYS A 1 96 ? -19.724 -9.371 -11.125 1.00 43.31 96 LYS A CA 1
ATOM 795 C C . LYS A 1 96 ? -20.309 -9.390 -12.512 1.00 43.31 96 LYS A C 1
ATOM 797 O O . LYS A 1 96 ? -20.112 -8.452 -13.284 1.00 43.31 96 LYS A O 1
ATOM 802 N N . ARG A 1 97 ? -20.911 -10.525 -12.857 1.00 46.72 97 ARG A N 1
ATOM 803 C CA . ARG A 1 97 ? -21.986 -10.587 -13.828 1.00 46.72 97 ARG A CA 1
ATOM 804 C C . ARG A 1 97 ? -22.897 -9.439 -13.423 1.00 46.72 97 ARG A C 1
ATOM 806 O O . ARG A 1 97 ? -23.722 -9.610 -12.525 1.00 46.72 97 ARG A O 1
ATOM 813 N N . ALA A 1 98 ? -22.611 -8.245 -13.945 1.00 46.78 98 ALA A N 1
ATOM 814 C CA . ALA A 1 98 ? -23.352 -7.037 -13.696 1.00 46.78 98 ALA A CA 1
ATOM 815 C C . ALA A 1 98 ? -24.698 -7.410 -14.260 1.00 46.78 98 ALA A C 1
ATOM 817 O O . ALA A 1 98 ? -24.884 -7.587 -15.463 1.00 46.78 98 ALA A O 1
ATOM 818 N N . SER A 1 99 ? -25.548 -7.791 -13.322 1.00 49.66 99 SER A N 1
ATOM 819 C CA . SER A 1 99 ? -26.818 -8.391 -13.601 1.00 49.66 99 SER A CA 1
ATOM 820 C C . SER A 1 99 ? -27.532 -7.374 -14.464 1.00 49.66 99 SER A C 1
ATOM 822 O O . SER A 1 99 ? -27.545 -6.187 -14.135 1.00 49.66 99 SER A O 1
ATOM 824 N N . ILE A 1 100 ? -28.075 -7.834 -15.584 1.00 55.41 100 ILE A N 1
ATOM 825 C CA . ILE A 1 100 ? -28.965 -7.090 -16.469 1.00 55.41 100 ILE A CA 1
ATOM 826 C C . ILE A 1 100 ? -30.241 -6.771 -15.665 1.00 55.41 100 ILE A C 1
ATOM 828 O O . ILE A 1 100 ? -31.304 -7.326 -15.895 1.00 55.41 100 ILE A O 1
ATOM 832 N N . LYS A 1 101 ? -30.129 -5.942 -14.628 1.00 42.69 101 LYS A N 1
ATOM 833 C CA . LYS A 1 101 ? -31.229 -5.463 -13.789 1.00 42.69 101 LYS A CA 1
ATOM 834 C C . LYS A 1 101 ? -31.467 -3.968 -13.981 1.00 42.69 101 LYS A C 1
ATOM 836 O O . LYS A 1 101 ? -32.507 -3.481 -13.561 1.00 42.69 101 LYS A O 1
ATOM 841 N N . THR A 1 102 ? -30.598 -3.269 -14.717 1.00 42.75 102 THR A N 1
ATOM 842 C CA . THR A 1 102 ? -30.791 -1.841 -15.032 1.00 42.75 102 THR A CA 1
ATOM 843 C C . THR A 1 102 ? -31.338 -1.596 -16.448 1.00 42.75 102 THR A C 1
ATOM 845 O O . THR A 1 102 ? -31.960 -0.567 -16.679 1.00 42.75 102 THR A O 1
ATOM 848 N N . ALA A 1 103 ? -31.238 -2.552 -17.384 1.00 50.06 103 ALA A N 1
ATOM 849 C CA . ALA A 1 103 ? -31.779 -2.384 -18.747 1.00 50.06 103 ALA A CA 1
ATOM 850 C C . ALA A 1 103 ? -33.252 -2.827 -18.920 1.00 50.06 103 ALA A C 1
ATOM 852 O O . ALA A 1 103 ? -33.904 -2.440 -19.887 1.00 50.06 103 ALA A O 1
ATOM 853 N N . LEU A 1 104 ? -33.810 -3.616 -17.991 1.00 51.84 104 LEU A N 1
ATOM 854 C CA . LEU A 1 104 ? -35.197 -4.107 -18.086 1.00 51.84 104 LEU A CA 1
ATOM 855 C C . LEU A 1 104 ? -36.240 -3.145 -17.493 1.00 51.84 104 LEU A C 1
ATOM 857 O O . LEU A 1 104 ? -37.413 -3.238 -17.845 1.00 51.84 104 LEU A O 1
ATOM 861 N N . SER A 1 105 ? -35.832 -2.178 -16.664 1.00 48.66 105 SER A N 1
ATOM 862 C CA . SER A 1 105 ? -36.777 -1.235 -16.039 1.00 48.66 105 SER A CA 1
ATOM 863 C C . SER A 1 105 ? -37.307 -0.172 -17.018 1.00 48.66 105 SER A C 1
ATOM 865 O O . SER A 1 105 ? -38.434 0.299 -16.886 1.00 48.66 105 SER A O 1
ATOM 867 N N . GLN A 1 106 ? -36.564 0.150 -18.086 1.00 50.44 106 GLN A N 1
ATOM 868 C CA . GLN A 1 106 ? -37.015 1.139 -19.078 1.00 50.44 106 GLN A CA 1
ATOM 869 C C . GLN A 1 106 ? -38.019 0.583 -20.107 1.00 50.44 106 GLN A C 1
ATOM 871 O O . GLN A 1 106 ? -38.762 1.358 -20.709 1.00 50.44 106 GLN A O 1
ATOM 876 N N . ARG A 1 107 ? -38.126 -0.745 -20.283 1.00 46.69 107 ARG A N 1
ATOM 877 C CA . ARG A 1 107 ? -39.130 -1.342 -21.192 1.00 46.69 107 ARG A CA 1
ATOM 878 C C . ARG A 1 107 ? -40.529 -1.460 -20.579 1.00 46.69 107 ARG A C 1
ATOM 880 O O . ARG A 1 107 ? -41.500 -1.504 -21.331 1.00 46.69 107 ARG A O 1
ATOM 887 N N . ALA A 1 108 ? -40.658 -1.447 -19.252 1.00 49.91 108 ALA A N 1
ATOM 888 C CA . ALA A 1 108 ? -41.955 -1.591 -18.584 1.00 49.91 108 ALA A CA 1
ATOM 889 C C . ALA A 1 108 ? -42.801 -0.300 -18.579 1.00 49.91 108 ALA A C 1
ATOM 891 O O . ALA A 1 108 ? -44.023 -0.366 -18.480 1.00 49.91 108 ALA A O 1
ATOM 892 N N . ILE A 1 109 ? -42.185 0.878 -18.738 1.00 53.19 109 ILE A N 1
ATOM 893 C CA . ILE A 1 109 ? -42.909 2.162 -18.664 1.00 53.19 109 ILE A CA 1
ATOM 894 C C . ILE A 1 109 ? -43.577 2.527 -20.004 1.00 53.19 109 ILE A C 1
ATOM 896 O O . ILE A 1 109 ? -44.598 3.213 -20.019 1.00 53.19 109 ILE A O 1
ATOM 900 N N . SER A 1 110 ? -43.066 2.033 -21.138 1.00 46.31 110 SER A N 1
ATOM 901 C CA . SER A 1 110 ? -43.610 2.383 -22.464 1.00 46.31 110 SER A CA 1
ATOM 902 C C . SER A 1 110 ? -44.864 1.580 -22.851 1.00 46.31 110 SER A C 1
ATOM 904 O O . SER A 1 110 ? -45.733 2.077 -23.563 1.00 46.31 110 SER A O 1
ATOM 906 N N . GLN A 1 111 ? -45.031 0.361 -22.328 1.00 50.47 111 GLN A N 1
ATOM 907 C CA . GLN A 1 111 ? -46.179 -0.497 -22.666 1.00 50.47 111 GLN A CA 1
ATOM 908 C C . GLN A 1 111 ? -47.478 -0.079 -21.952 1.00 50.47 111 GLN A C 1
ATOM 910 O O . GLN A 1 111 ? -48.565 -0.367 -22.445 1.00 50.47 111 GLN A O 1
ATOM 915 N N . ASN A 1 112 ? -47.399 0.659 -20.837 1.00 46.41 112 ASN A N 1
ATOM 916 C CA . ASN A 1 112 ? -48.584 0.981 -20.033 1.00 46.41 112 ASN A CA 1
ATOM 917 C C . ASN A 1 112 ? -49.276 2.312 -20.403 1.00 46.41 112 ASN A C 1
ATOM 919 O O . ASN A 1 112 ? -50.227 2.717 -19.735 1.00 46.41 112 ASN A O 1
ATOM 923 N N . LYS A 1 113 ? -48.832 3.010 -21.463 1.00 49.78 113 LYS A N 1
ATOM 924 C CA . LYS A 1 113 ? -49.513 4.220 -21.977 1.00 49.78 113 LYS A CA 1
ATOM 925 C C . LYS A 1 113 ? -50.415 3.980 -23.194 1.00 49.78 113 LYS A C 1
ATOM 927 O O . LYS A 1 113 ? -51.246 4.840 -23.476 1.00 49.78 113 LYS A O 1
ATOM 932 N N . SER A 1 114 ? -50.334 2.829 -23.867 1.00 46.84 114 SER A N 1
ATOM 933 C CA . SER A 1 114 ? -51.145 2.574 -25.073 1.00 46.84 114 SER A CA 1
ATOM 934 C C . SER A 1 114 ? -52.527 1.956 -24.817 1.00 46.84 114 SER A C 1
ATOM 936 O O . SER A 1 114 ? -53.391 2.069 -25.679 1.00 46.84 114 SER A O 1
ATOM 938 N N . SER A 1 115 ? -52.809 1.394 -23.635 1.00 46.75 115 SER A N 1
ATOM 939 C CA . SER A 1 115 ? -54.120 0.764 -23.358 1.00 46.75 115 SER A CA 1
ATOM 940 C C . SER A 1 115 ? -55.211 1.709 -22.837 1.00 46.75 115 SER A C 1
ATOM 942 O O . SER A 1 115 ? -56.313 1.257 -22.548 1.00 46.75 115 SER A O 1
ATOM 944 N N . LYS A 1 116 ? -54.961 3.023 -22.725 1.00 49.03 116 LYS A N 1
ATOM 945 C CA . LYS A 1 116 ? -55.954 3.986 -22.197 1.00 49.03 116 LYS A CA 1
ATOM 946 C C . LYS A 1 116 ? -56.587 4.908 -23.245 1.00 49.03 116 LYS A C 1
ATOM 948 O O . LYS A 1 116 ? -57.245 5.874 -22.872 1.00 49.03 116 LYS A O 1
ATOM 953 N N . ARG A 1 117 ? -56.404 4.631 -24.545 1.00 46.62 117 ARG A N 1
ATOM 954 C CA . ARG A 1 117 ? -56.900 5.494 -25.641 1.00 46.62 117 ARG A CA 1
ATOM 955 C C . ARG A 1 117 ? -58.019 4.913 -26.516 1.00 46.62 117 ARG A C 1
ATOM 957 O O . ARG A 1 117 ? -58.499 5.634 -27.379 1.00 46.62 117 ARG A O 1
ATOM 964 N N . ASN A 1 118 ? -58.493 3.692 -26.256 1.00 47.88 118 ASN A N 1
ATOM 965 C CA . ASN A 1 118 ? -59.542 3.043 -27.060 1.00 47.88 118 ASN A CA 1
ATOM 966 C C . ASN A 1 118 ? -60.819 2.735 -26.263 1.00 47.88 118 ASN A C 1
ATOM 968 O O . ASN A 1 118 ? -61.294 1.610 -26.287 1.00 47.88 118 ASN A O 1
ATOM 972 N N . ASN A 1 119 ? -61.382 3.710 -25.543 1.00 50.09 119 ASN A N 1
ATOM 973 C CA . ASN A 1 119 ? -62.736 3.550 -24.988 1.00 50.09 119 ASN A CA 1
ATOM 974 C C . ASN A 1 119 ? -63.530 4.862 -24.932 1.00 50.09 119 ASN A C 1
ATOM 976 O O . ASN A 1 119 ? -64.242 5.149 -23.971 1.00 50.09 119 ASN A O 1
ATOM 980 N N . HIS A 1 120 ? -63.401 5.690 -25.971 1.00 52.09 120 HIS A N 1
ATOM 981 C CA . HIS A 1 120 ? -64.331 6.798 -26.162 1.00 52.09 120 HIS A CA 1
ATOM 982 C C . HIS A 1 120 ? -64.412 7.214 -27.630 1.00 52.09 120 HIS A C 1
ATOM 984 O O . HIS A 1 120 ? -63.737 8.145 -28.058 1.00 52.09 120 HIS A O 1
ATOM 990 N N . ARG A 1 121 ? -65.205 6.475 -28.412 1.00 48.78 121 ARG A N 1
ATOM 991 C CA . ARG A 1 121 ? -65.933 6.977 -29.587 1.00 48.78 121 ARG A CA 1
ATOM 992 C C . ARG A 1 121 ? -66.753 5.844 -30.194 1.00 48.78 121 ARG A C 1
ATOM 994 O O . ARG A 1 121 ? -66.200 4.998 -30.884 1.00 48.78 121 ARG A O 1
ATOM 1001 N N . GLN A 1 122 ? -68.051 5.866 -29.909 1.00 45.31 122 GLN A N 1
ATOM 1002 C CA . GLN A 1 122 ? -69.158 5.829 -30.875 1.00 45.31 122 GLN A CA 1
ATOM 1003 C C . GLN A 1 122 ? -70.409 5.269 -30.188 1.00 45.31 122 GLN A C 1
ATOM 1005 O O . GLN A 1 122 ? -70.728 4.091 -30.272 1.00 45.31 122 GLN A O 1
ATOM 1010 N N . ALA A 1 123 ? -71.104 6.160 -29.489 1.00 46.31 123 ALA A N 1
ATOM 1011 C CA . ALA A 1 123 ? -72.544 6.103 -29.328 1.00 46.31 123 ALA A CA 1
ATOM 1012 C C . ALA A 1 123 ? -73.028 7.474 -29.794 1.00 46.31 123 ALA A C 1
ATOM 1014 O O . ALA A 1 123 ? -72.923 8.424 -29.035 1.00 46.31 123 ALA A O 1
ATOM 1015 N N . GLU A 1 124 ? -73.387 7.588 -31.072 1.00 43.84 124 GLU A N 1
ATOM 1016 C CA . GLU A 1 124 ? -74.308 8.601 -31.600 1.00 43.84 124 GLU A CA 1
ATOM 1017 C C . GLU A 1 124 ? -74.498 8.379 -33.106 1.00 43.84 124 GLU A C 1
ATOM 1019 O O . GLU A 1 124 ? -73.634 8.746 -33.906 1.00 43.84 124 GLU A O 1
ATOM 1024 N N . ARG A 1 125 ? -75.668 7.807 -33.424 1.00 44.16 125 ARG A N 1
ATOM 1025 C CA . ARG A 1 125 ? -76.552 7.992 -34.593 1.00 44.16 125 ARG A CA 1
ATOM 1026 C C . ARG A 1 125 ? -77.034 6.681 -35.193 1.00 44.16 125 ARG A C 1
ATOM 1028 O O . ARG A 1 125 ? -76.191 5.894 -35.665 1.00 44.16 125 ARG A O 1
#

pLDDT: mean 76.88, std 18.77, range [40.31, 94.19]

Foldseek 3Di:
DPDQPWFDDPNWTKGFDAADDPVCDPPVSQVVQWAADLPVQQFQDPVSHPDPHALVVVCVRDPDNRGQWIATPVVRFIWGDDHTGIITGDDPPPPPVPDPPVVVVVVVVVVVPPPPPPDDDDDDD

Secondary structure (DSSP, 8-state):
------EEETTEEEEEEEPPPTTS--HHHHHTTEEE-TTT-EESSTTT-SEE--HHHHHHH-S-SS--EEEETTT--EEEE-SSBEEEE----------TTSSSHHHHHHHTTSTTSSS------

Sequence (125 aa):
MSGEKTFEYGGYHFTPVRPFRKDEGDFFAISKRIETDPQLGFSAYPEHRKFQYGYEAFYKAATDKTCDIFRCEENGQIYVPGTNELFIYHEPTQKKRASIKTALSQRAISQNKSSKRNNHRQAER